Protein AF-A0A2A4W589-F1 (afdb_monomer_lite)

Structure (mmCIF, N/CA/C/O backbone):
data_AF-A0A2A4W589-F1
#
_entry.id   AF-A0A2A4W589-F1
#
loop_
_atom_site.group_PDB
_atom_site.id
_atom_site.type_symbol
_atom_site.label_atom_id
_atom_site.label_alt_id
_atom_site.label_comp_id
_atom_site.label_asym_id
_atom_site.label_entity_id
_atom_site.label_seq_id
_atom_site.pdbx_PDB_ins_code
_atom_site.Cartn_x
_atom_site.Cartn_y
_atom_site.Cartn_z
_atom_site.occupancy
_atom_site.B_iso_or_equiv
_atom_site.auth_seq_id
_atom_site.auth_comp_id
_atom_site.auth_asym_id
_atom_site.auth_atom_id
_atom_site.pdbx_PDB_model_num
ATOM 1 N N . MET A 1 1 ? -4.636 21.398 -11.435 1.00 45.41 1 MET A N 1
ATOM 2 C CA . MET A 1 1 ? -3.279 20.817 -11.520 1.00 45.41 1 MET A CA 1
ATOM 3 C C . MET A 1 1 ? -3.428 19.305 -11.527 1.00 45.41 1 MET A C 1
ATOM 5 O O . MET A 1 1 ? -4.202 18.802 -10.728 1.00 45.41 1 MET A O 1
ATOM 9 N N . ASN A 1 2 ? -2.768 18.591 -12.444 1.00 57.25 2 ASN A N 1
ATOM 10 C CA . ASN A 1 2 ? -2.696 17.126 -12.384 1.00 57.25 2 ASN A CA 1
ATOM 11 C C . ASN A 1 2 ? -1.725 16.761 -11.262 1.00 57.25 2 ASN A C 1
ATOM 13 O O . ASN A 1 2 ? -0.528 16.618 -11.506 1.00 57.25 2 ASN A O 1
ATOM 17 N N . GLU A 1 3 ? -2.228 16.710 -10.034 1.00 78.50 3 GLU A N 1
ATOM 18 C CA . GLU A 1 3 ? -1.431 16.334 -8.876 1.00 78.50 3 GLU A CA 1
ATOM 19 C C . GLU A 1 3 ? -0.947 14.895 -9.045 1.00 78.50 3 GLU A C 1
ATOM 21 O O . GLU A 1 3 ? -1.730 13.968 -9.285 1.00 78.50 3 GLU A O 1
ATOM 26 N N . LYS A 1 4 ? 0.376 14.740 -9.014 1.00 86.25 4 LYS A N 1
ATOM 27 C CA . LYS A 1 4 ? 1.043 13.454 -9.138 1.00 86.25 4 LYS A CA 1
ATOM 28 C C . LYS A 1 4 ? 1.541 13.013 -7.768 1.00 86.25 4 LYS A C 1
ATOM 30 O O . LYS A 1 4 ? 2.056 13.824 -7.007 1.00 86.25 4 LYS A O 1
ATOM 35 N N . ILE A 1 5 ? 1.401 11.727 -7.499 1.00 87.94 5 ILE A N 1
ATOM 36 C CA . ILE A 1 5 ? 1.793 11.041 -6.275 1.00 87.94 5 ILE A CA 1
ATOM 37 C C . ILE A 1 5 ? 3.019 10.190 -6.586 1.00 87.94 5 ILE A C 1
ATOM 39 O O . ILE A 1 5 ? 3.043 9.511 -7.617 1.00 87.94 5 ILE A O 1
ATOM 43 N N . ASN A 1 6 ? 4.025 10.237 -5.716 1.00 88.75 6 ASN A N 1
ATOM 44 C CA . ASN A 1 6 ? 5.187 9.364 -5.805 1.00 88.75 6 ASN A CA 1
ATOM 45 C C . ASN A 1 6 ? 4.796 7.957 -5.332 1.00 88.75 6 ASN A C 1
ATOM 47 O O . ASN A 1 6 ? 4.320 7.793 -4.216 1.00 88.75 6 ASN A O 1
ATOM 51 N N . VAL A 1 7 ? 4.991 6.935 -6.161 1.00 86.69 7 VAL A N 1
ATOM 52 C CA . VAL A 1 7 ? 4.654 5.542 -5.806 1.00 86.69 7 VAL A CA 1
ATOM 53 C C . VAL A 1 7 ? 5.881 4.697 -5.457 1.00 86.69 7 VAL A C 1
ATOM 55 O O . VAL A 1 7 ? 5.746 3.516 -5.153 1.00 86.69 7 VAL A O 1
ATOM 58 N N . GLY A 1 8 ? 7.075 5.292 -5.469 1.00 85.94 8 GLY A N 1
ATOM 59 C CA . GLY A 1 8 ? 8.349 4.618 -5.235 1.00 85.94 8 GLY A CA 1
ATOM 60 C C . GLY A 1 8 ? 9.364 4.927 -6.332 1.00 85.94 8 GLY A C 1
ATOM 61 O O . GLY A 1 8 ? 9.133 5.770 -7.198 1.00 85.94 8 GLY A O 1
ATOM 62 N N . THR A 1 9 ? 10.502 4.239 -6.297 1.00 90.06 9 THR A N 1
ATOM 63 C CA . THR A 1 9 ? 11.541 4.375 -7.324 1.00 90.06 9 THR A CA 1
ATOM 64 C C . THR A 1 9 ? 11.512 3.213 -8.312 1.00 90.06 9 THR A C 1
ATOM 66 O O . THR A 1 9 ? 10.986 2.142 -8.006 1.00 90.06 9 THR A O 1
ATOM 69 N N . ALA A 1 10 ? 12.110 3.391 -9.488 1.00 88.88 10 ALA A N 1
ATOM 70 C CA . ALA A 1 10 ? 12.272 2.314 -10.461 1.00 88.88 10 ALA A CA 1
ATOM 71 C C . ALA A 1 10 ? 12.982 1.093 -9.851 1.00 88.88 10 ALA A C 1
ATOM 73 O O . ALA A 1 10 ? 12.516 -0.032 -10.024 1.00 88.88 10 ALA A O 1
ATOM 74 N N . GLY A 1 11 ? 14.029 1.307 -9.049 1.00 86.81 11 GLY A N 1
ATOM 75 C CA . GLY A 1 11 ? 14.748 0.233 -8.362 1.00 86.81 11 GLY A CA 1
ATOM 76 C C . GLY A 1 11 ? 13.847 -0.560 -7.417 1.00 86.81 11 GLY A C 1
ATOM 77 O O . GLY A 1 11 ? 13.885 -1.789 -7.413 1.00 86.81 11 GLY A O 1
ATOM 78 N N . TYR A 1 12 ? 12.964 0.119 -6.672 1.00 85.25 12 TYR A N 1
ATOM 79 C CA . TYR A 1 12 ? 11.992 -0.548 -5.801 1.00 85.25 12 TYR A CA 1
ATOM 80 C C . TYR A 1 12 ? 11.096 -1.523 -6.583 1.00 85.25 12 TYR A C 1
ATOM 82 O O . TYR A 1 12 ? 10.920 -2.658 -6.137 1.00 85.25 12 TYR A O 1
ATOM 90 N N . PHE A 1 13 ? 10.590 -1.121 -7.755 1.00 86.50 13 PHE A N 1
ATOM 91 C CA . PHE A 1 13 ? 9.759 -1.973 -8.615 1.00 86.50 13 PHE A CA 1
ATOM 92 C C . PHE A 1 13 ? 10.572 -3.109 -9.261 1.00 86.50 13 PHE A C 1
ATOM 94 O O . PHE A 1 13 ? 10.156 -4.268 -9.190 1.00 86.50 13 PHE A O 1
ATOM 101 N N . LYS A 1 14 ? 11.759 -2.812 -9.811 1.00 85.94 14 LYS A N 1
ATOM 102 C CA . LYS A 1 14 ? 12.647 -3.801 -10.451 1.00 85.94 14 LYS A CA 1
ATOM 103 C C . LYS A 1 14 ? 13.054 -4.931 -9.513 1.00 85.94 14 LYS A C 1
ATOM 105 O O . LYS A 1 14 ? 12.905 -6.094 -9.873 1.00 85.94 14 LYS A O 1
ATOM 110 N N . MET A 1 15 ? 13.504 -4.605 -8.297 1.00 84.19 15 MET A N 1
ATOM 111 C CA . MET A 1 15 ? 13.912 -5.599 -7.288 1.00 84.19 15 MET A CA 1
ATOM 112 C C . MET A 1 15 ? 12.803 -6.604 -6.951 1.00 84.19 15 MET A C 1
ATOM 114 O O . MET A 1 15 ? 13.078 -7.681 -6.433 1.00 84.19 15 MET A O 1
ATOM 118 N N . ARG A 1 16 ? 11.548 -6.246 -7.227 1.00 77.81 16 ARG A N 1
ATOM 119 C CA . ARG A 1 16 ? 10.353 -7.037 -6.922 1.00 77.81 16 ARG A CA 1
ATOM 120 C C . ARG A 1 16 ? 9.714 -7.653 -8.169 1.00 77.81 16 ARG A C 1
ATOM 122 O O . ARG A 1 16 ? 8.617 -8.192 -8.080 1.00 77.81 16 ARG A O 1
ATOM 129 N N . GLY A 1 17 ? 10.375 -7.561 -9.327 1.00 78.38 17 GLY A N 1
ATOM 130 C CA . GLY A 1 17 ? 9.858 -8.070 -10.600 1.00 78.38 17 GLY A CA 1
ATOM 131 C C . GLY A 1 17 ? 8.597 -7.349 -11.088 1.00 78.38 17 GLY A C 1
ATOM 132 O O . GLY A 1 17 ? 7.843 -7.908 -11.881 1.00 78.38 17 GLY A O 1
ATOM 133 N N . LEU A 1 18 ? 8.340 -6.128 -10.606 1.00 80.19 18 LEU A N 1
ATOM 134 C CA . LEU A 1 18 ? 7.176 -5.333 -10.986 1.00 80.19 18 LEU A CA 1
ATOM 135 C C . LEU A 1 18 ? 7.515 -4.431 -12.174 1.00 80.19 18 LEU A C 1
ATOM 137 O O . LEU A 1 18 ? 8.560 -3.784 -12.205 1.00 80.19 18 LEU A O 1
ATOM 141 N N . THR A 1 19 ? 6.597 -4.326 -13.132 1.00 76.06 19 THR A N 1
ATOM 142 C CA . THR A 1 19 ? 6.720 -3.405 -14.270 1.00 76.06 19 THR A CA 1
ATOM 143 C C . THR A 1 19 ? 5.934 -2.124 -14.016 1.00 76.06 19 THR A C 1
ATOM 145 O O . THR A 1 19 ? 4.785 -2.181 -13.576 1.00 76.06 19 THR A O 1
ATOM 148 N N . PHE A 1 20 ? 6.507 -0.974 -14.367 1.00 82.31 20 PHE A N 1
ATOM 149 C CA . PHE A 1 20 ? 5.806 0.310 -14.369 1.00 82.31 20 PHE A CA 1
ATOM 150 C C . PHE A 1 20 ? 5.769 0.871 -15.802 1.00 82.31 20 PHE A C 1
ATOM 152 O O . PHE A 1 20 ? 6.787 0.786 -16.484 1.00 82.31 20 PHE A O 1
ATOM 159 N N . PRO A 1 21 ? 4.653 1.456 -16.291 1.00 79.25 21 PRO A N 1
ATOM 160 C CA . PRO A 1 21 ? 4.501 1.814 -17.710 1.00 79.25 21 PRO A CA 1
ATOM 161 C C . PRO A 1 21 ? 5.564 2.763 -18.278 1.00 79.25 21 PRO A C 1
ATOM 163 O O . PRO A 1 21 ? 5.786 2.784 -19.483 1.00 79.25 21 PRO A O 1
ATOM 166 N N . THR A 1 22 ? 6.200 3.571 -17.428 1.00 80.31 22 THR A N 1
ATOM 167 C CA . THR A 1 22 ? 7.258 4.510 -17.833 1.00 80.31 22 THR A CA 1
ATOM 168 C C . THR A 1 22 ? 8.667 3.986 -17.557 1.00 80.31 22 THR A C 1
ATOM 170 O O . THR A 1 22 ? 9.613 4.765 -17.613 1.00 80.31 22 THR A O 1
ATOM 173 N N . MET A 1 23 ? 8.805 2.711 -17.196 1.00 87.44 23 MET A N 1
ATOM 174 C CA . MET A 1 23 ? 10.075 2.084 -16.850 1.00 87.44 23 MET A CA 1
ATOM 175 C C . MET A 1 23 ? 10.524 1.129 -17.957 1.00 87.44 23 MET A C 1
ATOM 177 O O . MET A 1 23 ? 9.728 0.383 -18.523 1.00 87.44 23 MET A O 1
ATOM 181 N N . THR A 1 24 ? 11.824 1.140 -18.214 1.00 86.25 24 THR A N 1
ATOM 182 C CA . THR A 1 24 ? 12.565 0.172 -19.029 1.00 86.25 24 THR A CA 1
ATOM 183 C C . THR A 1 24 ? 13.690 -0.441 -18.191 1.00 86.25 24 THR A C 1
ATOM 185 O O . THR A 1 24 ? 14.004 0.058 -17.103 1.00 86.25 24 THR A O 1
ATOM 188 N N . ASP A 1 25 ? 14.345 -1.482 -18.708 1.00 82.88 25 ASP A N 1
ATOM 189 C CA . ASP A 1 25 ? 15.500 -2.107 -18.045 1.00 82.88 25 ASP A CA 1
ATOM 190 C C . ASP A 1 25 ? 16.639 -1.101 -17.788 1.00 82.88 25 ASP A C 1
ATOM 192 O O . ASP A 1 25 ? 17.289 -1.163 -16.744 1.00 82.88 25 ASP A O 1
ATOM 196 N N . ASP A 1 26 ? 16.784 -0.091 -18.652 1.00 89.81 26 ASP A N 1
ATOM 197 C CA . ASP A 1 26 ? 17.799 0.969 -18.549 1.00 89.81 26 ASP A CA 1
ATOM 198 C C . ASP A 1 26 ? 17.425 2.126 -17.603 1.00 89.81 26 ASP A C 1
ATOM 200 O O . ASP A 1 26 ? 18.233 3.022 -17.364 1.00 89.81 26 ASP A O 1
ATOM 204 N N . THR A 1 27 ? 16.198 2.164 -17.071 1.00 90.50 27 THR A N 1
ATOM 205 C CA . THR A 1 27 ? 15.764 3.266 -16.189 1.00 90.50 27 THR A CA 1
ATOM 206 C C . THR A 1 27 ? 16.576 3.264 -14.883 1.00 90.50 27 THR A C 1
ATOM 208 O O . THR A 1 27 ? 16.572 2.234 -14.213 1.00 90.50 27 THR A O 1
ATOM 211 N N . PRO A 1 28 ? 17.236 4.363 -14.467 1.00 93.25 28 PRO A N 1
ATOM 212 C CA . PRO A 1 28 ? 18.022 4.394 -13.230 1.00 93.25 28 PRO A CA 1
ATOM 213 C C . PRO A 1 28 ? 17.195 4.058 -11.984 1.00 93.25 28 PRO A C 1
ATOM 215 O O . PRO A 1 28 ? 16.058 4.517 -11.856 1.00 93.25 28 PRO A O 1
ATOM 218 N N . ASP A 1 29 ? 17.768 3.295 -11.052 1.00 91.50 29 ASP A N 1
ATOM 219 C CA . ASP A 1 29 ? 17.057 2.767 -9.878 1.00 91.50 29 ASP A CA 1
ATOM 220 C C . ASP A 1 29 ? 16.532 3.845 -8.918 1.00 91.50 29 ASP A C 1
ATOM 222 O O . ASP A 1 29 ? 15.549 3.617 -8.209 1.00 91.50 29 ASP A O 1
ATOM 226 N N . ASP A 1 30 ? 17.151 5.021 -8.911 1.00 93.19 30 ASP A N 1
ATOM 227 C CA . ASP A 1 30 ? 16.768 6.194 -8.124 1.00 93.19 30 ASP A CA 1
ATOM 228 C C . ASP A 1 30 ? 15.661 7.039 -8.781 1.00 93.19 30 ASP A C 1
ATOM 230 O O . ASP A 1 30 ? 15.136 7.966 -8.161 1.00 93.19 30 ASP A O 1
ATOM 234 N N . THR A 1 31 ? 15.246 6.701 -10.007 1.00 92.62 31 THR A N 1
ATOM 235 C CA . THR A 1 31 ? 14.178 7.410 -10.724 1.00 92.62 31 THR A CA 1
ATOM 236 C C . THR A 1 31 ? 12.865 7.299 -9.955 1.00 92.62 31 THR A C 1
ATOM 238 O O . THR A 1 31 ? 12.285 6.217 -9.860 1.00 92.62 31 THR A O 1
ATOM 241 N N . ALA A 1 32 ? 12.364 8.421 -9.437 1.00 90.44 32 ALA A N 1
ATOM 242 C CA . ALA A 1 32 ? 11.057 8.483 -8.792 1.00 90.44 32 ALA A CA 1
ATOM 243 C C . ALA A 1 32 ? 9.922 8.313 -9.816 1.00 90.44 32 ALA A C 1
ATOM 245 O O . ALA A 1 32 ? 9.898 8.960 -10.868 1.00 90.44 32 ALA A O 1
ATOM 246 N N . LEU A 1 33 ? 8.963 7.450 -9.491 1.00 89.62 33 LEU A N 1
ATOM 247 C CA . LEU A 1 33 ? 7.825 7.121 -10.337 1.00 89.62 33 LEU A CA 1
ATOM 248 C C . LEU A 1 33 ? 6.580 7.843 -9.837 1.00 89.62 33 LEU A C 1
ATOM 250 O O . LEU A 1 33 ? 6.244 7.805 -8.654 1.00 89.62 33 LEU A O 1
ATOM 254 N N . PHE A 1 34 ? 5.877 8.490 -10.762 1.00 90.25 34 PHE A N 1
ATOM 255 C CA . PHE A 1 34 ? 4.772 9.381 -10.438 1.00 90.25 34 PHE A CA 1
ATOM 256 C C . PHE A 1 34 ? 3.493 8.988 -11.169 1.00 90.25 34 PHE A C 1
ATOM 258 O O . PHE A 1 34 ? 3.482 8.830 -12.390 1.00 90.25 34 PHE A O 1
ATOM 265 N N . VAL A 1 35 ? 2.391 8.917 -10.427 1.00 89.38 35 VAL A N 1
ATOM 266 C CA . VAL A 1 35 ? 1.058 8.564 -10.932 1.00 89.38 35 VAL A CA 1
ATOM 267 C C . VAL A 1 35 ? 0.069 9.674 -10.589 1.00 89.38 35 VAL A C 1
ATOM 269 O O . VAL A 1 35 ? 0.235 10.349 -9.582 1.00 89.38 35 VAL A O 1
ATOM 272 N N . SER A 1 36 ? -0.961 9.910 -11.405 1.00 91.12 36 SER A N 1
ATOM 273 C CA . SER A 1 36 ? -2.005 10.875 -11.031 1.00 91.12 36 SER A CA 1
ATOM 274 C C . SER A 1 36 ? -2.756 10.415 -9.778 1.00 91.12 36 SER A C 1
ATOM 276 O O . SER A 1 36 ? -3.052 9.228 -9.632 1.00 91.12 36 SER A O 1
ATOM 278 N N . SER A 1 37 ? -3.125 11.350 -8.900 1.00 91.25 37 SER A N 1
ATOM 279 C CA . SER A 1 37 ? -3.899 11.037 -7.688 1.00 91.25 37 SER A CA 1
ATOM 280 C C . SER A 1 37 ? -5.182 10.260 -7.997 1.00 91.25 37 SER A C 1
ATOM 282 O O . SER A 1 37 ? -5.495 9.283 -7.322 1.00 91.25 37 SER A O 1
ATOM 284 N N . LYS A 1 38 ? -5.865 10.608 -9.096 1.00 91.06 38 LYS A N 1
ATOM 285 C CA . LYS A 1 38 ? -7.040 9.882 -9.595 1.00 91.06 38 LYS A CA 1
ATOM 286 C C . LYS A 1 38 ? -6.756 8.398 -9.841 1.00 91.06 38 LYS A C 1
ATOM 288 O O . LYS A 1 38 ? -7.553 7.564 -9.425 1.00 91.06 38 LYS A O 1
ATOM 293 N N . LEU A 1 39 ? -5.656 8.067 -10.520 1.00 91.19 39 LEU A N 1
ATOM 294 C CA . LEU A 1 39 ? -5.331 6.671 -10.813 1.00 91.19 39 LEU A CA 1
ATOM 295 C C . LEU A 1 39 ? -4.899 5.923 -9.543 1.00 91.19 39 LEU A C 1
ATOM 297 O O . LEU A 1 39 ? -5.253 4.758 -9.383 1.00 91.19 39 LEU A O 1
ATOM 301 N N . VAL A 1 40 ? -4.206 6.593 -8.614 1.00 92.56 40 VAL A N 1
ATOM 302 C CA . VAL A 1 40 ? -3.880 6.021 -7.296 1.00 92.56 40 VAL A CA 1
ATOM 303 C C . VAL A 1 40 ? -5.152 5.674 -6.527 1.00 92.56 40 VAL A C 1
ATOM 305 O O . VAL A 1 40 ? -5.304 4.534 -6.106 1.00 92.56 40 VAL A O 1
ATOM 308 N N . MET A 1 41 ? -6.102 6.608 -6.418 1.00 94.56 41 MET A N 1
ATOM 309 C CA . MET A 1 41 ? -7.381 6.359 -5.745 1.00 94.56 41 MET A CA 1
ATOM 310 C C . MET A 1 41 ? -8.138 5.193 -6.382 1.00 94.56 41 MET A C 1
ATOM 312 O O . MET A 1 41 ? -8.577 4.303 -5.668 1.00 94.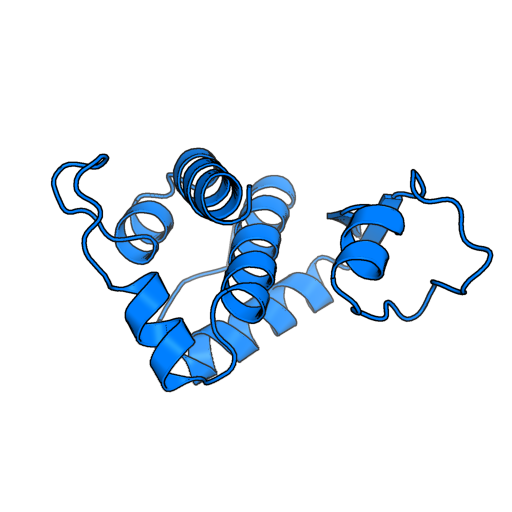56 41 MET A O 1
ATOM 316 N N . GLN A 1 42 ? -8.237 5.155 -7.716 1.00 94.31 42 GLN A N 1
ATOM 317 C CA . GLN A 1 42 ? -8.879 4.045 -8.434 1.00 94.31 42 GLN A CA 1
ATOM 318 C C . GLN A 1 42 ? -8.194 2.699 -8.172 1.00 94.31 42 GLN A C 1
ATOM 320 O O . GLN A 1 42 ? -8.857 1.668 -8.115 1.00 94.31 42 GLN A O 1
ATOM 325 N N . THR A 1 43 ? -6.869 2.701 -8.027 1.00 93.88 43 THR A N 1
ATOM 326 C CA . THR A 1 43 ? -6.101 1.481 -7.765 1.00 93.88 43 THR A CA 1
ATOM 327 C C . THR A 1 43 ? -6.310 0.994 -6.335 1.00 93.88 43 THR A C 1
ATOM 329 O O . THR A 1 43 ? -6.562 -0.192 -6.140 1.00 93.88 43 THR A O 1
ATOM 332 N N . ILE A 1 44 ? -6.255 1.894 -5.347 1.00 96.19 44 ILE A N 1
ATOM 333 C CA . ILE A 1 44 ? -6.532 1.557 -3.945 1.00 96.19 44 ILE A CA 1
ATOM 334 C C . ILE A 1 44 ? -7.965 1.027 -3.817 1.00 96.19 44 ILE A C 1
ATOM 336 O O . ILE A 1 44 ? -8.158 -0.055 -3.275 1.00 96.19 44 ILE A O 1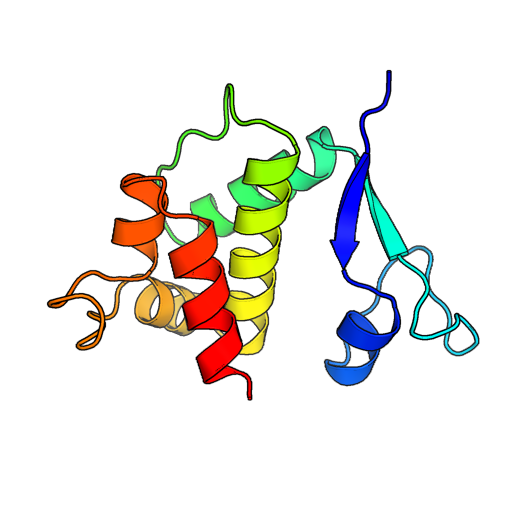
ATOM 340 N N . ASP A 1 45 ? -8.943 1.737 -4.384 1.00 96.56 45 ASP A N 1
ATOM 341 C CA . ASP A 1 45 ? -10.364 1.371 -4.344 1.00 96.56 45 ASP A CA 1
ATOM 342 C C . ASP A 1 45 ? -10.630 -0.007 -4.966 1.00 96.56 45 ASP A C 1
ATOM 344 O O . ASP A 1 45 ? -11.343 -0.830 -4.392 1.00 96.56 45 ASP A O 1
ATOM 348 N N . LYS A 1 46 ? -9.980 -0.306 -6.101 1.00 96.12 46 LYS A N 1
ATOM 349 C CA . LYS A 1 46 ? -10.039 -1.628 -6.734 1.00 96.12 46 LYS A CA 1
ATOM 350 C C . LYS A 1 46 ? -9.577 -2.728 -5.774 1.00 96.12 46 LYS A C 1
ATOM 352 O O . LYS A 1 46 ? -10.313 -3.688 -5.562 1.00 96.12 46 LYS A O 1
ATOM 357 N N . TYR A 1 47 ? -8.374 -2.609 -5.211 1.00 96.81 47 TYR A N 1
ATOM 358 C CA . TYR A 1 47 ? -7.831 -3.658 -4.344 1.00 96.81 47 TYR A CA 1
ATOM 359 C C . TYR A 1 47 ? -8.600 -3.773 -3.033 1.00 96.81 47 TYR A C 1
ATOM 361 O O . TYR A 1 47 ? -8.893 -4.876 -2.589 1.00 96.81 47 TYR A O 1
ATOM 369 N N . PHE A 1 48 ? -9.006 -2.653 -2.442 1.00 97.00 48 PHE A N 1
ATOM 370 C CA . PHE A 1 48 ? -9.806 -2.671 -1.224 1.00 97.00 48 PHE A CA 1
ATOM 371 C C . PHE A 1 48 ? -11.176 -3.314 -1.466 1.00 97.00 48 PHE A C 1
ATOM 373 O O . PHE A 1 48 ? -11.615 -4.125 -0.652 1.00 97.00 48 PHE A O 1
ATOM 380 N N . SER A 1 49 ? -11.797 -3.074 -2.624 1.00 96.50 49 SER A N 1
ATOM 381 C CA . SER A 1 49 ? -13.014 -3.779 -3.043 1.00 96.50 49 SER A CA 1
ATOM 382 C C . SER A 1 49 ? -12.791 -5.291 -3.181 1.00 96.50 49 SER A C 1
ATOM 384 O O . SER A 1 49 ? -13.586 -6.077 -2.663 1.00 96.50 49 SER A O 1
ATOM 386 N N . GLU A 1 50 ? -11.699 -5.720 -3.826 1.00 96.31 50 GLU A N 1
ATOM 387 C CA . GLU A 1 50 ? -11.320 -7.142 -3.934 1.00 96.31 50 GLU A CA 1
ATOM 388 C C . GLU A 1 50 ? -11.082 -7.777 -2.551 1.00 96.31 50 GLU A C 1
ATOM 390 O O . GLU A 1 50 ? -11.494 -8.912 -2.297 1.00 96.31 50 GLU A O 1
ATOM 395 N N . TRP A 1 51 ? -10.501 -7.017 -1.620 1.00 96.62 51 TRP A N 1
ATOM 396 C CA . TRP A 1 51 ? -10.247 -7.426 -0.237 1.00 96.62 51 TRP A CA 1
ATOM 397 C C . TRP A 1 51 ? -11.458 -7.289 0.693 1.00 96.62 51 TRP A C 1
ATOM 399 O O . TRP A 1 51 ? -11.377 -7.653 1.872 1.00 96.62 51 TRP A O 1
ATOM 409 N N . LYS A 1 52 ? -12.595 -6.804 0.176 1.00 95.44 52 LYS A N 1
ATOM 410 C CA . LYS A 1 52 ? -13.819 -6.520 0.943 1.00 95.44 52 LYS A CA 1
ATOM 411 C C . LYS A 1 52 ? -13.549 -5.583 2.128 1.00 95.44 52 LYS A C 1
ATOM 413 O O . LYS A 1 52 ? -13.993 -5.840 3.249 1.00 95.44 52 LYS A O 1
ATOM 418 N N . VAL A 1 53 ? -12.780 -4.531 1.874 1.00 95.06 53 VAL A N 1
ATOM 419 C CA . VAL A 1 53 ? -12.450 -3.453 2.806 1.00 95.06 53 VAL A CA 1
ATOM 420 C C . VAL A 1 53 ? -13.214 -2.210 2.364 1.00 95.06 53 VAL A C 1
ATOM 422 O O . VAL A 1 53 ? -12.992 -1.704 1.268 1.00 95.06 53 VAL A O 1
ATOM 425 N N . ASP A 1 54 ? -14.111 -1.724 3.216 1.00 94.56 54 ASP A N 1
ATOM 426 C CA . ASP A 1 54 ? -14.843 -0.477 2.986 1.00 94.56 54 ASP A CA 1
ATOM 427 C C . ASP A 1 54 ? -14.065 0.688 3.610 1.00 94.56 54 ASP A C 1
ATOM 429 O O . ASP A 1 54 ? -14.061 0.850 4.829 1.00 94.56 54 ASP A O 1
ATOM 433 N N . PHE A 1 55 ? -13.332 1.446 2.791 1.00 94.06 55 PHE A N 1
ATOM 434 C CA . PHE A 1 55 ? -12.445 2.520 3.246 1.00 94.06 55 PHE A CA 1
ATOM 435 C C . PHE A 1 55 ? -12.686 3.809 2.460 1.00 94.06 55 PHE A C 1
ATOM 437 O O . PHE A 1 55 ? -12.572 3.841 1.233 1.00 94.06 55 PHE A O 1
ATOM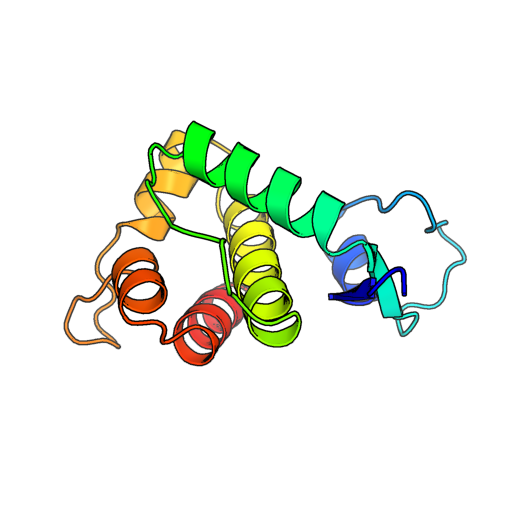 444 N N . GLU A 1 56 ? -12.956 4.910 3.159 1.00 94.19 56 GLU A N 1
ATOM 445 C CA . GLU A 1 56 ? -13.214 6.193 2.510 1.00 94.19 56 GLU A CA 1
ATOM 446 C C . GLU A 1 56 ? -11.909 6.884 2.080 1.00 94.19 56 GLU A C 1
ATOM 448 O O . GLU A 1 56 ? -11.155 7.418 2.892 1.00 94.19 56 GLU A O 1
ATOM 453 N N . LEU A 1 57 ? -11.661 6.934 0.766 1.00 93.44 57 LEU A N 1
ATOM 454 C CA . LEU A 1 57 ? -10.516 7.657 0.188 1.00 93.44 57 LEU A CA 1
ATOM 455 C C . LEU A 1 57 ? -10.784 9.152 -0.035 1.00 93.44 57 LEU A C 1
ATOM 457 O O . LEU A 1 57 ? -9.869 9.925 -0.336 1.00 93.44 57 LEU A O 1
ATOM 461 N N . LYS A 1 58 ? -12.047 9.577 0.050 1.00 90.81 58 LYS A N 1
ATOM 462 C CA . LYS A 1 58 ? -12.444 10.957 -0.230 1.00 90.81 58 LYS A CA 1
ATOM 463 C C . LYS A 1 58 ? -11.891 11.894 0.846 1.00 90.81 58 LYS A C 1
ATOM 465 O O . LYS A 1 58 ? -12.080 11.682 2.034 1.00 90.81 58 LYS A O 1
ATOM 470 N N . GLY A 1 59 ? -11.243 12.975 0.412 1.00 89.88 59 GLY A N 1
ATOM 471 C CA . GLY A 1 59 ? -10.690 13.990 1.316 1.00 89.88 59 GLY A CA 1
ATOM 472 C C . GLY A 1 59 ? -9.304 13.664 1.879 1.00 89.88 59 GLY A C 1
ATOM 473 O O . GLY A 1 59 ? -8.765 14.478 2.626 1.00 89.88 59 GLY A O 1
ATOM 474 N N . LEU A 1 60 ? -8.704 12.531 1.499 1.00 93.56 60 LEU A N 1
ATOM 475 C CA . LEU A 1 60 ? -7.309 12.239 1.818 1.00 93.56 60 LEU A CA 1
ATOM 476 C C . LEU A 1 60 ? -6.355 13.127 1.011 1.00 93.56 60 LEU A C 1
ATOM 478 O O . LEU A 1 60 ? -6.595 13.432 -0.158 1.00 93.56 60 LEU A O 1
ATOM 482 N N . SER A 1 61 ? -5.248 13.524 1.637 1.00 94.19 61 SER A N 1
ATOM 483 C CA . SER A 1 61 ? -4.170 14.255 0.972 1.00 94.19 61 SER A CA 1
ATOM 484 C C . SER A 1 61 ? -3.334 13.332 0.077 1.00 94.19 61 SER A C 1
ATOM 486 O O . SER A 1 61 ? -3.297 12.117 0.272 1.00 94.19 61 SER A O 1
ATOM 488 N N . ASN A 1 62 ? -2.580 13.905 -0.869 1.00 92.38 62 ASN A N 1
ATOM 489 C CA . ASN A 1 62 ? -1.660 13.130 -1.715 1.00 92.38 62 ASN A CA 1
ATOM 490 C C . ASN A 1 62 ? -0.632 12.335 -0.904 1.00 92.38 62 ASN A C 1
ATOM 492 O O . ASN A 1 62 ? -0.292 11.223 -1.288 1.00 92.38 62 ASN A O 1
ATOM 496 N N . MET A 1 63 ? -0.175 12.879 0.228 1.00 93.62 63 MET A N 1
ATOM 497 C CA . MET A 1 63 ? 0.746 12.180 1.125 1.00 93.62 63 MET A CA 1
ATOM 498 C C . MET A 1 63 ? 0.084 10.955 1.765 1.00 93.62 63 MET A C 1
ATOM 500 O O . MET A 1 63 ? 0.690 9.895 1.840 1.00 93.62 63 MET A O 1
ATOM 504 N N . GLN A 1 64 ? -1.176 11.062 2.189 1.00 95.38 64 GLN A N 1
ATOM 505 C CA . GLN A 1 64 ? -1.908 9.923 2.753 1.00 95.38 64 GLN A CA 1
ATOM 506 C C . GLN A 1 64 ? -2.156 8.846 1.691 1.00 95.38 64 GLN A C 1
ATOM 508 O O . GLN A 1 64 ? -1.915 7.669 1.938 1.00 95.38 64 GLN A O 1
ATOM 513 N N . LEU A 1 65 ? -2.564 9.254 0.486 1.00 95.56 65 LEU A N 1
ATOM 514 C CA . LEU A 1 65 ? -2.739 8.348 -0.650 1.00 95.56 65 LEU A CA 1
ATOM 515 C C . LEU A 1 65 ? -1.424 7.659 -1.050 1.00 95.56 65 LEU A C 1
ATOM 517 O O . LEU A 1 65 ? -1.440 6.473 -1.365 1.00 95.56 65 LEU A O 1
ATOM 521 N N . GLU A 1 66 ? -0.290 8.365 -1.000 1.00 94.00 66 GLU A N 1
ATOM 522 C CA . GLU A 1 66 ? 1.044 7.785 -1.201 1.00 94.00 66 GLU A CA 1
ATOM 523 C C . GLU A 1 66 ? 1.332 6.662 -0.199 1.00 94.00 66 GLU A C 1
ATOM 525 O O . GLU A 1 66 ? 1.728 5.564 -0.594 1.00 94.00 66 GLU A O 1
ATOM 530 N N . LEU A 1 67 ? 1.122 6.925 1.094 1.00 95.25 67 LEU A N 1
ATOM 531 C CA . LEU A 1 67 ? 1.380 5.954 2.158 1.00 95.25 67 LEU A CA 1
ATOM 532 C C . LEU A 1 67 ? 0.488 4.715 2.009 1.00 95.25 67 LEU A C 1
ATOM 534 O O . LEU A 1 67 ? 0.990 3.592 2.042 1.00 95.25 67 LEU A O 1
ATOM 538 N N . ILE A 1 68 ? -0.812 4.911 1.768 1.00 96.19 68 ILE A N 1
ATOM 539 C CA . ILE A 1 68 ? -1.767 3.812 1.569 1.00 96.19 68 ILE A CA 1
ATOM 540 C C . ILE A 1 68 ? -1.402 2.999 0.323 1.00 96.19 68 ILE A C 1
ATOM 542 O O . ILE A 1 68 ? -1.385 1.771 0.375 1.00 96.19 68 ILE A O 1
ATOM 546 N N . MET A 1 69 ? -1.050 3.655 -0.786 1.00 94.94 69 MET A N 1
ATOM 547 C CA . MET A 1 69 ? -0.645 2.961 -2.010 1.00 94.94 69 MET A CA 1
ATOM 548 C C . MET A 1 69 ? 0.600 2.096 -1.787 1.00 94.94 69 MET A C 1
ATOM 550 O O . MET A 1 69 ? 0.671 0.979 -2.294 1.00 94.94 69 MET A O 1
ATOM 554 N N . LYS A 1 70 ? 1.570 2.563 -0.995 1.00 92.50 70 LYS A N 1
ATOM 555 C CA . LYS A 1 70 ? 2.743 1.751 -0.642 1.00 92.50 70 LYS A CA 1
ATOM 556 C C . LYS A 1 70 ? 2.364 0.536 0.209 1.00 92.50 70 LYS A C 1
ATOM 558 O O . LYS A 1 70 ? 2.889 -0.544 -0.039 1.00 92.50 70 LYS A O 1
ATOM 563 N N . VAL A 1 71 ? 1.418 0.667 1.143 1.00 95.31 71 VAL A N 1
ATOM 564 C CA . VAL A 1 71 ? 0.879 -0.483 1.900 1.00 95.31 71 VAL A CA 1
ATOM 565 C C . VAL A 1 71 ? 0.180 -1.483 0.971 1.00 95.31 71 VAL A C 1
ATOM 567 O O . VAL A 1 71 ? 0.393 -2.690 1.104 1.00 95.31 71 VAL A O 1
ATOM 570 N N . VAL A 1 72 ? -0.596 -1.002 -0.008 1.00 94.81 72 VAL A N 1
ATOM 571 C CA . VAL A 1 72 ? -1.217 -1.844 -1.046 1.00 94.81 72 VAL A CA 1
ATOM 572 C C . VAL A 1 72 ? -0.151 -2.619 -1.814 1.00 94.81 72 VAL A C 1
ATOM 574 O O . VAL A 1 72 ? -0.240 -3.840 -1.911 1.00 94.81 72 VAL A O 1
ATOM 577 N N . ILE A 1 73 ? 0.883 -1.938 -2.314 1.00 91.62 73 ILE A N 1
ATOM 578 C CA . ILE A 1 73 ? 1.962 -2.586 -3.069 1.00 91.62 73 ILE A CA 1
ATOM 579 C C . ILE A 1 73 ? 2.664 -3.642 -2.205 1.00 91.62 73 ILE A C 1
ATOM 581 O O . ILE A 1 73 ? 2.803 -4.782 -2.642 1.00 91.62 73 ILE A O 1
ATOM 585 N N . ASN A 1 74 ? 3.032 -3.304 -0.965 1.00 92.62 74 ASN A N 1
ATOM 586 C CA . ASN A 1 74 ? 3.673 -4.238 -0.034 1.00 92.62 74 ASN A CA 1
ATOM 587 C C . ASN A 1 74 ? 2.803 -5.477 0.223 1.00 92.62 74 ASN A C 1
ATOM 589 O O . ASN A 1 74 ? 3.311 -6.593 0.233 1.00 92.62 74 ASN A O 1
ATOM 593 N N . THR A 1 75 ? 1.490 -5.295 0.363 1.00 94.38 75 THR A N 1
ATOM 594 C CA . THR A 1 75 ? 0.531 -6.396 0.540 1.00 94.38 75 THR A CA 1
ATOM 595 C C . THR A 1 75 ? 0.512 -7.336 -0.666 1.00 94.38 75 THR A C 1
ATOM 597 O O . THR A 1 75 ? 0.561 -8.552 -0.492 1.00 94.38 75 THR A O 1
ATOM 600 N N . LEU A 1 76 ? 0.503 -6.791 -1.888 1.00 91.75 76 LEU A N 1
ATOM 601 C CA . LEU A 1 76 ? 0.546 -7.583 -3.125 1.00 91.75 76 LEU A CA 1
ATOM 602 C C . LEU A 1 76 ? 1.849 -8.380 -3.276 1.00 91.75 76 LEU A C 1
ATOM 604 O O . LEU A 1 76 ? 1.849 -9.449 -3.878 1.00 91.75 76 LEU A O 1
ATOM 608 N N . ILE A 1 77 ? 2.958 -7.859 -2.746 1.00 89.19 77 ILE A N 1
ATOM 609 C CA . ILE A 1 77 ? 4.264 -8.530 -2.772 1.00 89.19 77 ILE A CA 1
ATOM 610 C C . ILE A 1 77 ? 4.326 -9.649 -1.729 1.00 89.19 77 ILE A C 1
ATOM 612 O O . ILE A 1 7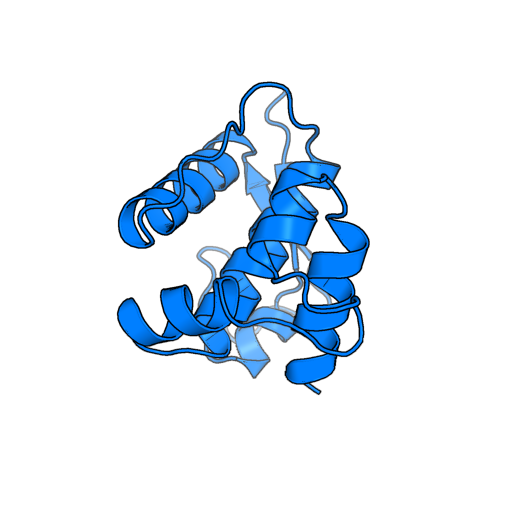7 ? 4.816 -10.735 -2.024 1.00 89.19 77 ILE A O 1
ATOM 616 N N . LEU A 1 78 ? 3.847 -9.383 -0.510 1.00 91.06 78 LEU A N 1
ATOM 617 C CA . LEU A 1 78 ? 3.924 -10.317 0.616 1.00 91.06 78 LEU A CA 1
ATOM 618 C C . LEU A 1 78 ? 2.943 -11.488 0.487 1.00 91.06 78 LEU A C 1
ATOM 620 O O . LEU A 1 78 ? 3.202 -12.564 1.024 1.00 91.06 78 LEU A O 1
ATOM 624 N N . ALA A 1 79 ? 1.831 -11.305 -0.229 1.00 92.50 79 ALA A N 1
ATOM 625 C CA . ALA A 1 79 ? 0.828 -12.340 -0.428 1.00 92.50 79 ALA A CA 1
ATOM 626 C C . ALA A 1 79 ? 0.343 -12.390 -1.884 1.00 92.50 79 ALA A C 1
ATOM 628 O O . ALA A 1 79 ? -0.177 -11.418 -2.430 1.00 92.50 79 ALA A O 1
ATOM 629 N N . SER A 1 80 ? 0.465 -13.564 -2.507 1.00 88.69 80 SER A N 1
ATOM 630 C CA . SER A 1 80 ? 0.182 -13.769 -3.934 1.00 88.69 80 SER A CA 1
ATOM 631 C C . SER A 1 80 ? -1.284 -14.068 -4.262 1.00 88.69 80 SER 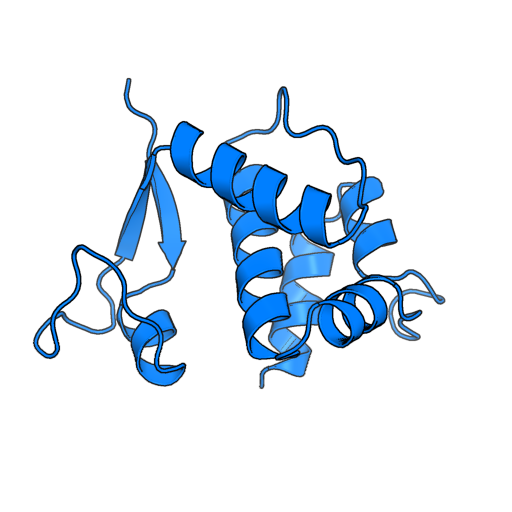A C 1
ATOM 633 O O . SER A 1 80 ? -1.665 -14.005 -5.431 1.00 88.69 80 SER A O 1
ATOM 635 N N . THR A 1 81 ? -2.114 -14.388 -3.263 1.00 95.62 81 THR A N 1
ATOM 636 C CA . THR A 1 81 ? -3.554 -14.638 -3.437 1.00 95.62 81 THR A CA 1
ATOM 637 C C . THR A 1 81 ? -4.387 -13.588 -2.716 1.00 95.62 81 THR A C 1
ATOM 639 O O . THR A 1 81 ? -3.958 -13.034 -1.704 1.00 95.62 81 THR A O 1
ATOM 642 N N . VAL A 1 82 ? -5.606 -13.351 -3.204 1.00 95.69 82 VAL A N 1
ATOM 643 C CA . VAL A 1 82 ? -6.558 -12.421 -2.577 1.00 95.69 82 VAL A CA 1
ATOM 644 C C . VAL A 1 82 ? -6.839 -12.833 -1.130 1.00 95.69 82 VAL A C 1
ATOM 646 O O . VAL A 1 82 ? -6.826 -11.994 -0.234 1.00 95.69 82 VAL A O 1
ATOM 649 N N . GLU A 1 83 ? -7.019 -14.127 -0.861 1.00 96.56 83 GLU A N 1
ATOM 650 C CA . GLU A 1 83 ? -7.231 -14.640 0.495 1.00 96.56 83 GLU A CA 1
ATOM 651 C C . GLU A 1 83 ? -6.020 -14.388 1.399 1.00 96.56 83 GLU A C 1
ATOM 653 O O . GLU A 1 83 ? -6.186 -13.979 2.548 1.00 96.56 83 GLU A O 1
ATOM 658 N N . GLY A 1 84 ? -4.806 -14.591 0.878 1.00 96.88 84 GLY A N 1
ATOM 659 C CA . GLY A 1 84 ? -3.569 -14.319 1.603 1.00 96.88 84 GLY A CA 1
ATOM 660 C C . GLY A 1 84 ? -3.397 -12.833 1.912 1.00 96.88 84 GLY A C 1
ATOM 661 O O . GLY A 1 84 ? -2.998 -12.484 3.018 1.00 96.88 84 GLY A O 1
ATOM 662 N N . GLN A 1 85 ? -3.756 -11.957 0.973 1.00 97.00 85 GLN A N 1
ATOM 663 C CA . GLN A 1 85 ? -3.709 -10.501 1.142 1.00 97.00 85 GLN A CA 1
ATOM 664 C C . GLN A 1 85 ? -4.703 -10.032 2.208 1.00 97.00 85 GLN A C 1
ATOM 666 O O . GLN A 1 85 ? -4.351 -9.242 3.081 1.00 97.00 85 GLN A O 1
ATOM 671 N N . ILE A 1 86 ? -5.928 -10.568 2.193 1.00 97.38 86 ILE A N 1
ATOM 672 C CA . ILE A 1 86 ? -6.939 -10.287 3.220 1.00 97.38 86 ILE A CA 1
ATOM 673 C C . ILE A 1 86 ? -6.458 -10.760 4.595 1.00 97.38 86 ILE A C 1
ATOM 675 O O . ILE A 1 86 ? -6.589 -10.021 5.570 1.00 97.38 86 ILE A O 1
ATOM 679 N N . ALA A 1 87 ? -5.918 -11.980 4.684 1.00 96.19 87 ALA A N 1
ATOM 680 C CA . ALA A 1 87 ? -5.401 -12.526 5.935 1.00 96.19 87 ALA A CA 1
ATOM 681 C C . ALA A 1 87 ? -4.234 -11.685 6.465 1.00 96.19 87 ALA A C 1
ATOM 683 O O . ALA A 1 87 ? -4.233 -11.309 7.630 1.00 96.19 87 ALA A O 1
ATOM 684 N N . TRP A 1 88 ? -3.290 -11.319 5.597 1.00 95.94 88 TRP A N 1
ATOM 685 C CA . TRP A 1 88 ? -2.177 -10.432 5.924 1.00 95.94 88 TRP A CA 1
ATOM 686 C C . TRP A 1 88 ? -2.650 -9.098 6.516 1.00 95.94 88 TRP A C 1
ATOM 688 O O . TRP A 1 88 ? -2.177 -8.680 7.568 1.00 95.94 88 TRP A O 1
ATOM 698 N N . LEU A 1 89 ? -3.632 -8.465 5.876 1.00 96.56 89 LEU A N 1
ATOM 699 C CA . LEU A 1 89 ? -4.179 -7.178 6.297 1.00 96.56 89 LEU A CA 1
ATOM 700 C C . LEU A 1 89 ? -4.941 -7.230 7.630 1.00 96.56 89 LEU A C 1
ATOM 702 O O . LEU A 1 89 ? -4.934 -6.248 8.369 1.00 96.56 89 LEU A O 1
ATOM 706 N N . LYS A 1 90 ? -5.608 -8.353 7.920 1.00 96.19 90 LYS A N 1
ATOM 707 C CA . LYS A 1 90 ? -6.464 -8.545 9.107 1.00 96.19 90 LYS A CA 1
ATOM 708 C C . LYS A 1 90 ? -5.764 -9.230 10.273 1.00 96.19 90 LYS A C 1
ATOM 710 O O . LYS A 1 90 ? -6.322 -9.255 11.367 1.00 96.19 90 LYS A O 1
ATOM 715 N N . ASN A 1 91 ? -4.596 -9.824 10.052 1.00 95.69 91 ASN A N 1
ATOM 716 C CA . ASN A 1 91 ? -3.901 -10.546 11.103 1.00 95.69 91 ASN A CA 1
ATOM 717 C C . ASN A 1 91 ? -3.475 -9.577 12.219 1.00 95.69 91 ASN A C 1
ATOM 719 O O . ASN A 1 91 ? -2.857 -8.552 11.922 1.00 95.69 91 ASN A O 1
ATOM 723 N N . PRO A 1 92 ? -3.779 -9.899 13.490 1.00 95.75 92 PRO A N 1
ATOM 724 C CA . PRO A 1 92 ? -3.314 -9.131 14.637 1.00 95.75 92 PRO A CA 1
ATOM 725 C C . PRO A 1 92 ? -1.790 -9.037 14.682 1.00 95.75 92 PRO A C 1
ATOM 727 O O . PRO A 1 92 ? -1.094 -10.032 14.464 1.00 9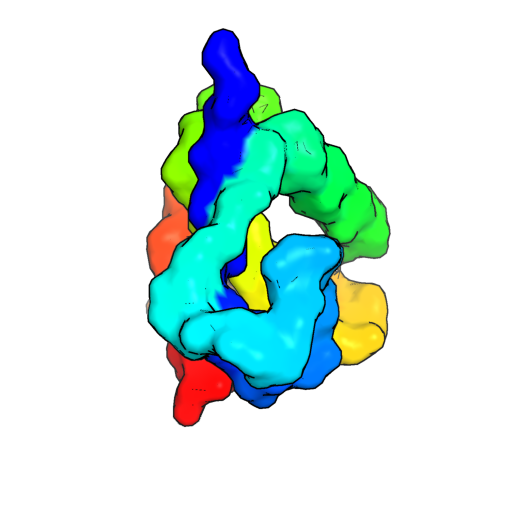5.75 92 PRO A O 1
ATOM 730 N N . ILE A 1 93 ? -1.275 -7.858 15.023 1.00 94.81 93 ILE A N 1
ATOM 731 C CA . ILE A 1 93 ? 0.158 -7.598 15.140 1.00 94.81 93 ILE A CA 1
ATOM 732 C C . ILE A 1 93 ? 0.494 -7.370 16.610 1.00 94.81 93 ILE A C 1
ATOM 734 O O . ILE A 1 93 ? 0.039 -6.409 17.228 1.00 94.81 93 ILE A O 1
ATOM 738 N N . GLU A 1 94 ? 1.330 -8.238 17.177 1.00 92.44 94 GLU A N 1
ATOM 739 C CA . GLU A 1 94 ? 1.708 -8.176 18.596 1.00 92.44 94 GLU A CA 1
ATOM 740 C C . GLU A 1 94 ? 2.405 -6.856 18.960 1.00 92.44 94 GLU A C 1
ATOM 742 O O . GLU A 1 94 ? 2.123 -6.276 20.003 1.00 92.44 94 GLU A O 1
ATOM 747 N N . ALA A 1 95 ? 3.240 -6.325 18.060 1.00 91.50 95 ALA A N 1
ATOM 748 C CA . ALA A 1 95 ? 3.926 -5.044 18.251 1.00 91.50 95 ALA A CA 1
ATOM 749 C C . ALA A 1 95 ? 2.981 -3.826 18.333 1.00 91.50 95 ALA A C 1
ATOM 751 O O . ALA A 1 95 ? 3.425 -2.748 18.722 1.00 91.50 95 ALA A O 1
ATOM 752 N N . PHE A 1 96 ? 1.705 -3.992 17.970 1.00 93.12 96 PHE A N 1
ATOM 753 C CA . PHE A 1 96 ? 0.670 -2.960 18.050 1.00 93.12 96 PHE A CA 1
ATOM 754 C C . PHE A 1 96 ? -0.501 -3.407 18.928 1.00 93.12 96 PHE A C 1
ATOM 756 O O . PHE A 1 96 ? -1.656 -3.140 18.609 1.00 93.12 96 PHE A O 1
ATOM 763 N N . ASP A 1 97 ? -0.226 -4.131 20.016 1.00 92.56 97 ASP A N 1
ATOM 764 C CA . ASP A 1 97 ? -1.242 -4.568 20.985 1.00 92.56 97 ASP A CA 1
ATOM 765 C C . ASP A 1 97 ? -2.400 -5.357 20.341 1.00 92.56 97 ASP A C 1
ATOM 767 O O . ASP A 1 97 ? -3.553 -5.283 20.766 1.00 92.56 97 ASP A O 1
ATOM 771 N N . GLY A 1 98 ? -2.100 -6.110 19.278 1.00 94.44 98 GLY A N 1
ATOM 772 C CA . GLY A 1 98 ? -3.076 -6.907 18.540 1.00 94.44 98 GLY A CA 1
ATOM 773 C C . GLY A 1 98 ? -3.842 -6.155 17.448 1.00 94.44 98 GLY A C 1
ATOM 774 O O . GLY A 1 98 ? -4.670 -6.780 16.788 1.00 94.44 98 GLY A O 1
ATOM 775 N N . HIS A 1 99 ? -3.558 -4.873 17.199 1.00 96.25 99 HIS A N 1
ATOM 776 C CA . HIS A 1 99 ? -4.103 -4.172 16.033 1.00 96.25 99 HIS A CA 1
ATOM 777 C C . HIS A 1 99 ? -3.578 -4.812 14.747 1.00 96.25 99 HIS A C 1
ATOM 779 O O . HIS A 1 99 ? -2.411 -5.194 14.645 1.00 96.25 99 HIS A O 1
ATOM 785 N N . SER A 1 100 ? -4.452 -4.941 13.758 1.00 97.25 100 SER A N 1
ATOM 786 C CA . SER A 1 100 ? -4.096 -5.368 12.410 1.00 97.25 100 SER A CA 1
ATOM 787 C C . SER A 1 100 ? -3.624 -4.191 11.557 1.00 97.25 100 SER A C 1
ATOM 789 O O . SER A 1 100 ? -3.813 -3.024 11.904 1.00 97.25 100 SER A O 1
ATOM 791 N N . LEU A 1 101 ? -3.051 -4.482 10.386 1.00 96.38 101 LEU A N 1
ATOM 792 C CA . LEU A 1 101 ? -2.715 -3.445 9.407 1.00 96.38 101 LEU A CA 1
ATOM 793 C C . LEU A 1 101 ? -3.943 -2.622 8.998 1.00 96.38 101 LEU A C 1
ATOM 795 O O . LEU A 1 101 ? -3.819 -1.415 8.802 1.00 96.38 101 LEU A O 1
ATOM 799 N N . LEU A 1 102 ? -5.118 -3.248 8.883 1.00 96.56 102 LEU A N 1
ATOM 800 C CA . LEU A 1 102 ? -6.353 -2.519 8.596 1.00 96.56 102 LEU A CA 1
ATOM 801 C C . LEU A 1 102 ? -6.749 -1.590 9.730 1.00 96.56 102 LEU A C 1
ATOM 803 O O . LEU A 1 102 ? -7.112 -0.455 9.439 1.00 96.56 102 LEU A O 1
ATOM 807 N N . ASP A 1 103 ? -6.645 -2.028 10.983 1.00 97.94 103 ASP A N 1
ATOM 808 C CA . ASP A 1 103 ? -6.986 -1.176 12.126 1.00 97.94 103 ASP A CA 1
ATOM 809 C C . ASP A 1 103 ? -6.116 0.088 12.122 1.00 97.94 103 ASP A C 1
ATOM 811 O O . ASP A 1 103 ? -6.641 1.197 12.169 1.00 97.94 103 ASP A O 1
ATOM 815 N N . LEU A 1 104 ? -4.805 -0.059 11.885 1.00 97.69 104 LEU A N 1
ATOM 816 C CA . LEU A 1 104 ? -3.892 1.081 11.736 1.00 97.69 104 LEU A CA 1
ATOM 817 C C . LEU A 1 104 ? -4.312 2.023 10.593 1.00 97.69 104 LEU A C 1
ATOM 819 O O . LEU A 1 104 ? -4.220 3.245 10.724 1.00 97.69 104 LEU A O 1
ATOM 823 N N . LEU A 1 105 ? -4.770 1.488 9.455 1.00 97.00 105 LEU A N 1
ATOM 824 C CA . LEU A 1 105 ? -5.261 2.310 8.345 1.00 97.00 105 LEU A CA 1
ATOM 825 C C . LEU A 1 105 ? -6.553 3.051 8.716 1.00 97.00 105 LEU A C 1
ATOM 827 O O . LEU A 1 105 ? -6.667 4.241 8.413 1.00 97.00 105 LEU A O 1
ATOM 831 N N . PHE A 1 106 ? -7.509 2.384 9.368 1.00 96.62 106 PHE A N 1
ATOM 832 C CA . PHE A 1 106 ? -8.776 2.985 9.808 1.00 96.62 106 PHE A CA 1
ATOM 833 C C . PHE A 1 106 ? -8.563 4.067 10.869 1.00 96.62 106 PHE A C 1
ATOM 835 O O . PHE A 1 106 ? -9.180 5.133 10.795 1.00 96.62 106 PHE A O 1
ATOM 842 N N . ASP A 1 107 ? -7.599 3.859 11.761 1.00 96.62 107 ASP A N 1
ATOM 843 C CA . ASP A 1 107 ? -7.168 4.832 12.767 1.00 96.62 107 ASP A CA 1
ATOM 844 C C . ASP A 1 107 ? -6.270 5.937 12.187 1.00 96.62 107 ASP A C 1
ATOM 846 O O . ASP A 1 107 ? -5.776 6.810 12.905 1.00 96.62 107 ASP A O 1
ATOM 850 N N . LYS A 1 108 ? -6.081 5.946 10.860 1.00 96.12 108 LYS A N 1
ATOM 851 C CA . LYS A 1 108 ? -5.283 6.923 10.105 1.00 96.12 108 LYS A CA 1
ATOM 852 C C . LYS A 1 108 ? -3.801 6.937 10.497 1.00 96.12 108 LYS A C 1
ATOM 854 O O . LYS A 1 108 ? -3.095 7.909 10.221 1.00 96.12 108 LYS A O 1
ATOM 859 N N . GLN A 1 109 ? -3.298 5.850 11.076 1.00 97.19 109 GLN A N 1
ATOM 860 C CA . GLN A 1 109 ? -1.896 5.626 11.433 1.00 97.19 109 GLN A CA 1
ATOM 861 C C . GLN A 1 109 ? -1.084 5.115 10.225 1.00 97.19 109 GLN A C 1
ATOM 863 O O . GLN A 1 109 ? -0.377 4.109 10.284 1.00 97.19 109 GLN A O 1
ATOM 868 N N . TYR A 1 110 ? -1.166 5.826 9.095 1.00 96.50 110 TYR A N 1
ATOM 869 C CA . TYR A 1 110 ? -0.625 5.382 7.801 1.00 96.50 110 TYR A CA 1
ATOM 870 C C . TYR A 1 110 ? 0.889 5.148 7.797 1.00 96.50 110 TYR A C 1
ATOM 872 O O . TYR A 1 110 ? 1.371 4.217 7.156 1.00 96.50 110 TYR A O 1
ATOM 880 N N . GLU A 1 111 ? 1.650 5.985 8.504 1.00 96.12 111 GLU A N 1
ATOM 881 C CA . GLU A 1 111 ? 3.105 5.831 8.605 1.00 96.12 111 GLU A CA 1
ATOM 882 C C . GLU A 1 111 ? 3.487 4.582 9.400 1.00 96.12 111 GLU A C 1
ATOM 884 O O . GLU A 1 111 ? 4.431 3.890 9.026 1.00 96.12 111 GLU A O 1
ATOM 889 N N . GLN A 1 112 ? 2.735 4.257 10.456 1.00 96.44 112 GLN A N 1
ATOM 890 C CA . GLN A 1 112 ? 2.959 3.048 11.250 1.00 96.44 112 GLN A CA 1
ATOM 891 C C . GLN A 1 112 ? 2.605 1.799 10.442 1.00 96.44 112 GLN A C 1
ATOM 893 O O . GLN A 1 112 ? 3.412 0.871 10.377 1.00 96.44 112 GLN A O 1
ATOM 898 N N . ALA A 1 113 ? 1.465 1.817 9.741 1.00 96.44 113 ALA A N 1
ATOM 899 C CA . ALA A 1 113 ? 1.077 0.751 8.822 1.00 96.44 113 ALA A CA 1
ATOM 900 C C . ALA A 1 113 ? 2.149 0.522 7.740 1.00 96.44 113 ALA A C 1
ATOM 902 O O . ALA A 1 113 ? 2.581 -0.610 7.499 1.00 96.44 113 ALA A O 1
ATOM 903 N N . LEU A 1 114 ? 2.646 1.602 7.123 1.00 95.00 114 LEU A N 1
ATOM 904 C CA . LEU A 1 114 ? 3.716 1.511 6.136 1.00 95.00 114 LEU A CA 1
ATOM 905 C C . LEU A 1 114 ? 5.010 0.968 6.751 1.00 95.00 114 LEU A C 1
ATOM 907 O O . LEU A 1 114 ? 5.579 0.027 6.200 1.00 95.00 114 LEU A O 1
ATOM 911 N N . SER A 1 115 ? 5.450 1.516 7.884 1.00 94.50 115 SER A N 1
ATOM 912 C CA . SER A 1 115 ? 6.672 1.097 8.580 1.00 94.50 115 SER A CA 1
ATOM 913 C C . SER A 1 115 ? 6.654 -0.397 8.898 1.00 94.50 115 SER A C 1
ATOM 915 O O . SER A 1 115 ? 7.602 -1.113 8.574 1.00 94.50 115 SER A O 1
ATOM 917 N N . TYR A 1 116 ? 5.535 -0.902 9.422 1.00 95.06 116 TYR A N 1
ATOM 918 C CA . TYR A 1 116 ? 5.372 -2.324 9.692 1.00 95.06 116 TYR A CA 1
ATOM 919 C C . TYR A 1 116 ? 5.429 -3.169 8.420 1.00 95.06 116 TYR A C 1
ATOM 921 O O . TYR A 1 116 ? 6.237 -4.095 8.335 1.00 95.06 116 TYR A O 1
ATOM 929 N N . SER A 1 117 ? 4.640 -2.819 7.398 1.00 92.94 117 SER A N 1
ATOM 930 C CA . SER A 1 117 ? 4.648 -3.557 6.128 1.00 92.94 117 SER A CA 1
ATOM 931 C C . SER A 1 117 ? 6.039 -3.582 5.480 1.00 92.94 117 SER A C 1
ATOM 933 O O . SER A 1 117 ? 6.407 -4.563 4.842 1.00 92.94 117 SER A O 1
ATOM 935 N N . PHE A 1 118 ? 6.840 -2.532 5.687 1.00 89.69 118 PHE A N 1
ATOM 936 C CA . PHE A 1 118 ? 8.225 -2.469 5.239 1.00 89.69 118 PHE A CA 1
ATOM 937 C C . PHE A 1 118 ? 9.168 -3.326 6.088 1.00 89.69 118 PHE A C 1
ATOM 939 O O . PHE A 1 118 ? 10.041 -3.985 5.530 1.00 89.69 118 PHE A O 1
ATOM 946 N N . SER A 1 119 ? 8.984 -3.362 7.410 1.00 92.00 119 SER A N 1
ATOM 947 C CA . SER A 1 119 ? 9.799 -4.190 8.309 1.00 92.00 119 SER A CA 1
ATOM 948 C C . SER A 1 119 ? 9.656 -5.689 8.064 1.00 92.00 119 SER A C 1
ATOM 950 O O . SER A 1 119 ? 10.580 -6.426 8.358 1.00 92.00 119 SER A O 1
ATOM 952 N N . VAL A 1 120 ? 8.530 -6.143 7.507 1.00 89.00 120 VAL A N 1
ATOM 953 C CA . VAL A 1 120 ? 8.319 -7.565 7.183 1.00 89.00 120 VAL A CA 1
ATOM 954 C C . VAL A 1 120 ? 8.884 -7.934 5.806 1.00 89.00 120 VAL A C 1
ATOM 956 O O . VAL A 1 120 ? 9.116 -9.103 5.518 1.00 89.00 120 VAL A O 1
ATOM 959 N N . MET A 1 121 ? 9.143 -6.943 4.950 1.00 81.38 121 MET A N 1
ATOM 960 C CA . MET A 1 121 ? 9.788 -7.157 3.651 1.00 81.38 121 MET A CA 1
ATOM 961 C C . MET A 1 121 ? 11.324 -7.217 3.711 1.00 81.38 121 MET A C 1
ATOM 963 O O . MET A 1 121 ? 11.919 -7.590 2.699 1.00 81.38 121 MET A O 1
ATOM 967 N N . ASN A 1 122 ? 11.957 -6.800 4.814 1.00 72.12 122 ASN A N 1
ATOM 968 C CA . ASN A 1 122 ? 13.419 -6.798 4.998 1.00 72.12 122 ASN A CA 1
ATOM 969 C C . ASN A 1 122 ? 13.821 -7.737 6.133 1.00 72.12 122 ASN A C 1
ATOM 971 O O . ASN A 1 122 ? 14.937 -8.293 6.045 1.00 72.12 122 ASN A O 1
#

Sequence (122 aa):
MNEKINVGTAGYFKMRGLTFPTMTDDTPDDTALFVSSKLVMQTIDKYFSEWKVDFELKGLSNMQLELIMKVVINTLILASTVEGQIAWLKNPIEAFDGHSLLDLLFDKQYEQALSYSFSVMN

pLDDT: mean 91.25, std 7.38, range [45.41, 97.94]

Radius of gyration: 14.4 Å; chains: 1; bounding box: 33×36×40 Å

Secondary structure (DSSP, 8-state):
---EEEEEEHHHHHTTT---TT--TTS-TT-EEEEEHHHHHHHHHHHHHHTT-----TT--HHHHHHHHHHHHHHHHH-SSHHHHHHHHHSB-GGGTT-BHHHHHHTT-HHHHHHHHHHHH-

Foldseek 3Di:
DQDKAFQAFPLVQVVLVHDDPPDDPPGDRRHTDIDGLVVLVVVLVVLCVLLVHDDDPPPDDSVLSSLSSLLVVLLVSVDVDSVSSNCQQQAFDVVVVGDGLVNCVVVVVSVVSSVVSVVVVD